Protein AF-A0A9N9GIE4-F1 (afdb_monomer)

Foldseek 3Di:
DWDFPDQDPVQQWTWIWDDDVPGIDIDIWHWDKDWDDDPNHIDIDTDTPDDDDPDDDPVRCVPDDDDDDDPDDDDPPDPDPDDD

Solvent-accessible surface area (back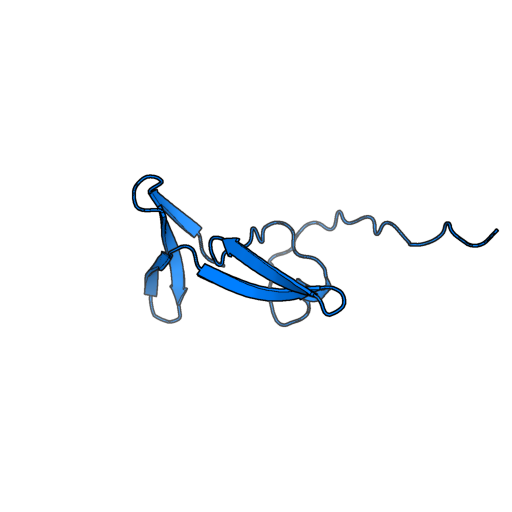bone atoms only — not comparable to full-atom values): 5866 Å² total; per-residue (Å²): 130,66,47,78,76,47,78,43,77,88,79,50,37,33,33,33,37,33,78,51,97,91,50,74,49,78,47,82,44,54,65,41,77,48,74,49,70,57,98,86,41,86,43,74,47,79,41,60,93,70,75,86,71,88,75,66,57,66,87,72,44,72,83,80,62,92,71,76,94,72,82,88,83,75,83,76,86,71,96,81,86,89,86,131

Secondary structure (DSSP, 8-state):
--EEEEEETTTTEEEEEEEETTEEEEEEEE-EEEEEEETTEEEEEEE-S----SS--HHHHTTT--------------------

Structure (mmCIF, N/CA/C/O backbone):
data_AF-A0A9N9GIE4-F1
#
_entry.id   AF-A0A9N9GIE4-F1
#
loop_
_atom_site.group_PDB
_atom_site.id
_atom_site.type_symbol
_atom_site.label_atom_id
_atom_site.label_alt_id
_atom_site.label_comp_id
_atom_site.label_asym_id
_atom_site.label_entity_id
_atom_site.label_seq_id
_atom_site.pdbx_PDB_ins_code
_atom_site.Cartn_x
_atom_site.Cartn_y
_atom_site.Cartn_z
_atom_site.occupancy
_atom_site.B_iso_or_equiv
_atom_site.auth_seq_id
_atom_site.auth_comp_id
_atom_site.auth_asym_id
_atom_site.auth_atom_id
_atom_site.pdbx_PDB_model_num
ATOM 1 N N . MET A 1 1 ? -2.694 -3.475 -11.811 1.00 76.50 1 MET A N 1
ATOM 2 C CA . MET A 1 1 ? -3.200 -2.161 -11.356 1.00 76.50 1 MET A CA 1
ATOM 3 C C . MET A 1 1 ? -4.464 -2.404 -10.554 1.00 76.50 1 MET A C 1
ATOM 5 O O . MET A 1 1 ? -5.272 -3.208 -10.997 1.00 76.50 1 MET A O 1
ATOM 9 N N . GLY A 1 2 ? -4.587 -1.810 -9.368 1.00 83.06 2 GLY A N 1
ATOM 10 C CA . GLY A 1 2 ? -5.750 -1.994 -8.492 1.00 83.06 2 GLY A CA 1
ATOM 11 C C . GLY A 1 2 ? -6.665 -0.775 -8.484 1.00 83.06 2 GLY A C 1
ATOM 12 O O . GLY A 1 2 ? -6.231 0.321 -8.835 1.00 83.06 2 GLY A O 1
ATOM 13 N N . ILE A 1 3 ? -7.910 -0.971 -8.063 1.00 88.25 3 ILE A N 1
ATOM 14 C CA . ILE A 1 3 ? -8.924 0.076 -7.920 1.00 88.25 3 ILE A CA 1
ATOM 15 C C . ILE A 1 3 ? -9.186 0.283 -6.429 1.00 88.25 3 ILE A C 1
ATOM 17 O O . ILE A 1 3 ? -9.273 -0.679 -5.666 1.00 88.25 3 ILE A O 1
ATOM 21 N N . ILE 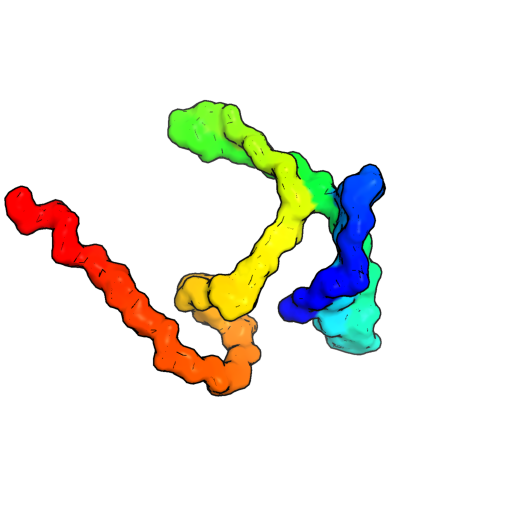A 1 4 ? -9.297 1.541 -6.006 1.00 91.12 4 ILE A N 1
ATOM 22 C CA . ILE A 1 4 ? -9.710 1.878 -4.642 1.00 91.12 4 ILE A CA 1
ATOM 23 C C . ILE A 1 4 ? -11.221 1.678 -4.550 1.00 91.12 4 ILE A C 1
ATOM 25 O O . ILE A 1 4 ? -11.970 2.305 -5.293 1.00 91.12 4 ILE A O 1
ATOM 29 N N . THR A 1 5 ? -11.660 0.808 -3.646 1.00 93.38 5 THR A N 1
ATOM 30 C CA . THR A 1 5 ? -13.078 0.459 -3.474 1.00 93.38 5 THR A CA 1
ATOM 31 C C . THR A 1 5 ? -13.727 1.231 -2.330 1.00 93.38 5 THR A C 1
ATOM 33 O O . THR A 1 5 ? -14.922 1.500 -2.377 1.00 93.38 5 THR A O 1
ATOM 36 N N . ASN A 1 6 ? -12.958 1.612 -1.304 1.00 93.81 6 ASN A N 1
ATOM 37 C CA . ASN A 1 6 ? -13.446 2.407 -0.177 1.00 93.81 6 ASN A CA 1
ATOM 38 C C . ASN A 1 6 ? -12.299 3.177 0.498 1.00 93.81 6 ASN A C 1
ATOM 40 O O . ASN A 1 6 ? -11.169 2.692 0.567 1.00 93.81 6 ASN A O 1
ATOM 44 N N . ILE A 1 7 ? -12.598 4.355 1.043 1.00 91.81 7 ILE A N 1
ATOM 45 C CA . ILE A 1 7 ? -11.681 5.175 1.837 1.00 91.81 7 ILE A CA 1
ATOM 46 C C . ILE A 1 7 ? -12.359 5.492 3.172 1.00 91.81 7 ILE A C 1
ATOM 48 O O . ILE A 1 7 ? -13.290 6.293 3.228 1.00 91.81 7 ILE A O 1
ATOM 52 N N . ASN A 1 8 ? -11.854 4.915 4.263 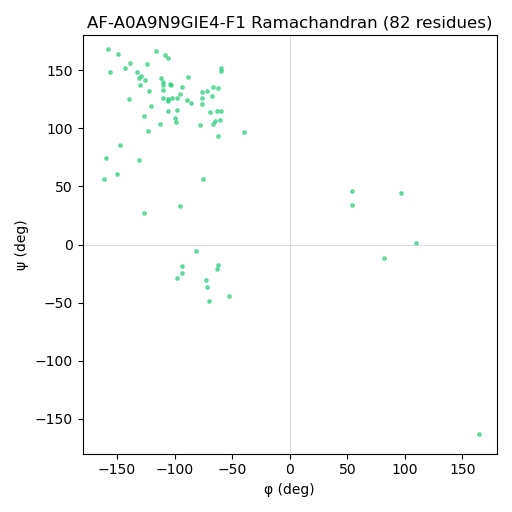1.00 92.31 8 ASN A N 1
ATOM 53 C CA . ASN A 1 8 ? -12.304 5.226 5.614 1.00 92.31 8 ASN A CA 1
ATOM 54 C C . ASN A 1 8 ? -11.339 6.222 6.275 1.00 92.31 8 ASN A C 1
ATOM 56 O O . ASN A 1 8 ? -10.231 5.874 6.697 1.00 92.31 8 ASN A O 1
ATOM 60 N N . LYS A 1 9 ? -11.775 7.482 6.374 1.00 87.62 9 LYS A N 1
ATOM 61 C CA . LYS A 1 9 ? -10.981 8.568 6.964 1.00 87.62 9 LYS A CA 1
ATOM 62 C C . LYS A 1 9 ? -10.866 8.465 8.484 1.00 87.62 9 LYS A C 1
ATOM 64 O O . LYS A 1 9 ? -9.840 8.863 9.022 1.00 87.62 9 LYS A O 1
ATOM 69 N N . GLU A 1 10 ? -11.855 7.915 9.176 1.00 91.69 10 GLU A N 1
ATOM 70 C CA . GLU A 1 10 ? -11.824 7.785 10.639 1.00 91.69 10 GLU A CA 1
ATOM 71 C C . GLU A 1 10 ? -10.794 6.739 11.065 1.00 91.69 10 GLU A C 1
ATOM 73 O O . GLU A 1 10 ? -9.916 7.005 11.880 1.00 91.69 10 GLU A O 1
ATOM 78 N N . LYS A 1 11 ? -10.836 5.566 10.426 1.00 90.25 11 LYS A N 1
ATOM 79 C CA . LYS A 1 11 ? -9.920 4.452 10.704 1.00 90.25 11 LYS A CA 1
ATOM 80 C C . LYS A 1 11 ? -8.564 4.584 10.012 1.00 90.25 11 LYS A C 1
ATOM 82 O O . LYS A 1 11 ? -7.673 3.782 10.270 1.00 90.25 11 LYS A O 1
ATOM 87 N N . GLN A 1 12 ? -8.389 5.597 9.156 1.00 89.88 12 GLN A N 1
ATOM 88 C CA . GLN A 1 12 ? -7.183 5.795 8.342 1.00 89.88 12 GLN A CA 1
ATOM 89 C C . GLN A 1 12 ? -6.845 4.539 7.518 1.00 89.88 12 GLN A C 1
ATOM 91 O O . GLN A 1 12 ? -5.693 4.100 7.456 1.00 89.88 12 GLN A O 1
ATOM 96 N N . GLU A 1 13 ? -7.872 3.975 6.881 1.00 93.44 13 GLU A N 1
ATOM 97 C CA . GLU A 1 13 ? -7.831 2.725 6.123 1.00 93.44 13 GLU A CA 1
ATOM 98 C C . GLU A 1 13 ? -8.354 2.947 4.701 1.00 93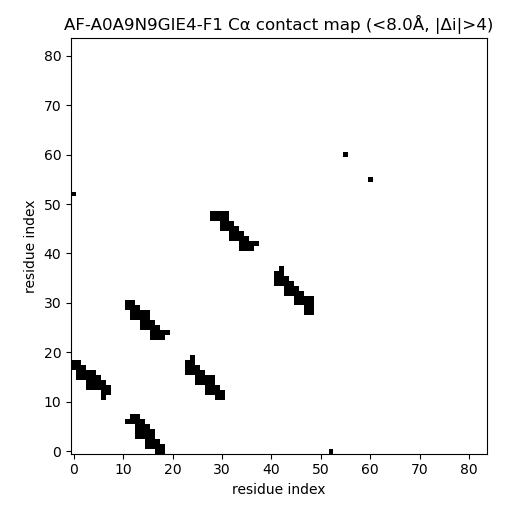.44 13 GLU A C 1
ATOM 100 O O . GLU A 1 13 ? -9.327 3.668 4.477 1.00 93.44 13 GLU A O 1
ATOM 105 N N . ILE A 1 14 ? -7.722 2.299 3.728 1.00 92.94 14 ILE A N 1
ATOM 106 C CA . ILE A 1 14 ? -8.164 2.277 2.332 1.00 92.94 14 ILE A CA 1
ATOM 107 C C . ILE A 1 14 ? -8.375 0.825 1.935 1.00 92.94 14 ILE A C 1
ATOM 109 O O . ILE A 1 14 ? -7.494 0.001 2.160 1.00 92.94 14 ILE A O 1
ATOM 113 N N . ARG A 1 15 ? -9.512 0.509 1.319 1.00 93.62 15 ARG A N 1
ATOM 114 C CA . ARG A 1 15 ? -9.715 -0.781 0.657 1.00 93.62 15 ARG A CA 1
ATOM 115 C C . ARG A 1 15 ? -9.369 -0.671 -0.814 1.00 93.62 15 ARG A C 1
ATOM 117 O O . ARG A 1 15 ? -9.752 0.295 -1.480 1.00 93.62 15 ARG A O 1
ATOM 124 N N . ARG A 1 16 ? -8.642 -1.663 -1.314 1.00 91.62 16 ARG A N 1
ATOM 125 C CA . ARG A 1 16 ? -8.344 -1.799 -2.735 1.00 91.62 16 ARG A CA 1
ATOM 126 C C . ARG A 1 16 ? -8.684 -3.197 -3.209 1.00 91.62 16 ARG A C 1
ATOM 128 O O . ARG A 1 16 ? -8.408 -4.161 -2.507 1.00 91.62 16 ARG A O 1
ATOM 135 N N . ALA A 1 17 ? -9.151 -3.280 -4.444 1.00 92.12 17 ALA A N 1
ATOM 136 C CA . ALA A 1 17 ? -9.285 -4.530 -5.166 1.00 92.12 17 ALA A CA 1
ATOM 137 C C . ALA A 1 17 ? -8.259 -4.594 -6.303 1.00 92.12 17 ALA A C 1
ATOM 139 O O . ALA A 1 17 ? -8.029 -3.596 -6.994 1.00 92.12 17 ALA A O 1
ATOM 140 N N . PHE A 1 18 ? -7.643 -5.750 -6.531 1.00 90.19 18 PHE A N 1
ATOM 141 C CA . PHE A 1 18 ? -6.904 -6.007 -7.768 1.00 90.19 18 PHE A CA 1
ATOM 142 C C . PHE A 1 18 ? -7.073 -7.447 -8.233 1.00 90.19 18 PHE A C 1
ATOM 144 O O . PHE A 1 18 ? -7.299 -8.361 -7.444 1.00 90.19 18 PHE A O 1
ATOM 151 N N . CYS A 1 19 ? -6.971 -7.638 -9.545 1.00 87.50 19 CYS A N 1
ATOM 152 C CA . CYS A 1 19 ? -7.046 -8.961 -10.139 1.00 87.50 19 CYS A CA 1
ATOM 153 C C . CYS A 1 19 ? -5.729 -9.710 -9.925 1.00 87.50 19 CYS A C 1
ATOM 155 O O . CYS A 1 19 ? -4.654 -9.192 -10.240 1.00 87.50 19 CYS A O 1
ATOM 157 N N . ILE A 1 20 ? -5.841 -10.946 -9.455 1.00 88.31 20 ILE A N 1
ATOM 158 C CA . ILE A 1 20 ? -4.767 -11.936 -9.401 1.00 88.31 20 ILE A CA 1
ATOM 159 C C . ILE A 1 20 ? -5.119 -13.112 -10.310 1.00 88.31 20 ILE A C 1
ATOM 161 O O . ILE A 1 20 ? -6.261 -13.268 -10.751 1.00 88.31 20 ILE A O 1
ATOM 165 N N . ARG A 1 21 ? -4.142 -13.975 -10.602 1.00 87.00 21 ARG A N 1
ATOM 166 C CA . ARG A 1 21 ? -4.423 -15.223 -11.316 1.00 87.00 21 ARG A CA 1
ATOM 167 C C . ARG A 1 21 ? -5.319 -16.097 -10.430 1.00 87.00 21 ARG A C 1
ATOM 169 O O . ARG A 1 21 ? -4.843 -16.647 -9.447 1.00 87.00 21 ARG A O 1
ATOM 176 N N . GLY A 1 22 ? -6.599 -16.201 -10.786 1.00 88.19 22 GLY A N 1
ATOM 177 C CA . GLY A 1 22 ? -7.589 -16.998 -10.053 1.00 88.19 22 GLY A CA 1
ATOM 178 C C . GLY A 1 22 ? -8.658 -16.204 -9.296 1.00 88.19 22 GLY A C 1
ATOM 179 O O . GLY A 1 22 ? -9.514 -16.831 -8.684 1.00 88.19 22 GLY A O 1
ATOM 180 N N . GLY A 1 23 ? -8.667 -14.863 -9.345 1.00 91.38 23 GLY A N 1
ATOM 181 C CA . GLY A 1 23 ? -9.750 -14.087 -8.732 1.00 91.38 23 GLY A CA 1
ATOM 182 C C . GLY A 1 23 ? -9.462 -12.600 -8.529 1.00 91.38 23 GLY A C 1
ATOM 183 O O . GLY A 1 23 ? -8.541 -12.030 -9.118 1.00 91.38 23 GLY A O 1
ATOM 184 N N . ILE A 1 24 ? -10.280 -11.979 -7.679 1.00 92.44 24 ILE A N 1
ATOM 185 C CA . ILE A 1 24 ? -10.119 -10.597 -7.221 1.00 92.44 24 ILE A CA 1
ATOM 186 C C . ILE A 1 24 ? -9.732 -10.642 -5.748 1.00 92.44 24 ILE A C 1
ATOM 188 O O . ILE A 1 24 ? -10.436 -11.238 -4.937 1.00 92.44 24 ILE A O 1
ATOM 192 N N . GLU A 1 25 ? -8.626 -9.994 -5.411 1.00 92.44 25 GLU A N 1
ATOM 193 C CA . GLU A 1 25 ? -8.173 -9.842 -4.035 1.00 92.44 25 GLU A CA 1
ATOM 194 C C . GLU A 1 25 ? -8.594 -8.463 -3.507 1.00 92.44 25 GLU A C 1
ATOM 196 O O . GLU A 1 25 ? -8.295 -7.451 -4.147 1.00 92.44 25 GLU A O 1
ATOM 201 N N . ASP A 1 26 ? -9.289 -8.421 -2.362 1.00 92.81 26 ASP A N 1
ATOM 202 C CA . ASP A 1 26 ? -9.636 -7.193 -1.625 1.00 92.81 26 ASP A CA 1
ATOM 203 C C . ASP A 1 26 ? -8.752 -7.070 -0.379 1.00 92.81 26 ASP A C 1
ATOM 205 O O . ASP A 1 26 ? -8.712 -7.963 0.468 1.00 92.81 26 ASP A O 1
ATOM 209 N N . LEU A 1 27 ? -8.039 -5.954 -0.264 1.00 91.50 27 LEU A N 1
ATOM 210 C CA . LEU A 1 27 ? -7.045 -5.714 0.776 1.00 91.50 27 LEU A CA 1
ATOM 211 C C . LEU A 1 27 ? -7.273 -4.372 1.460 1.00 91.50 27 LEU A C 1
ATOM 213 O O . LEU A 1 27 ? -7.473 -3.341 0.812 1.00 91.50 27 LEU A O 1
ATOM 217 N N . VAL A 1 28 ? -7.138 -4.381 2.787 1.00 93.75 28 VAL A N 1
ATOM 218 C CA . VAL A 1 28 ? -7.122 -3.172 3.616 1.00 93.75 28 VAL A CA 1
ATOM 219 C C . VAL A 1 28 ? -5.688 -2.666 3.748 1.00 93.75 28 VAL A C 1
ATOM 221 O O . VAL A 1 28 ? -4.796 -3.376 4.206 1.00 93.75 28 VAL A O 1
ATOM 224 N N . ILE A 1 29 ? -5.473 -1.409 3.382 1.00 91.75 29 ILE A N 1
ATOM 225 C CA . ILE A 1 29 ? -4.198 -0.706 3.470 1.00 91.75 29 ILE A CA 1
ATOM 226 C C . ILE A 1 29 ? -4.278 0.355 4.560 1.00 91.75 29 ILE A C 1
ATOM 228 O O . ILE A 1 29 ? -5.200 1.172 4.595 1.00 91.75 29 ILE A O 1
ATOM 232 N N . LYS A 1 30 ? -3.247 0.387 5.402 1.00 93.06 30 LYS A N 1
ATOM 233 C CA . LYS A 1 30 ? -3.038 1.404 6.435 1.00 93.06 30 LYS A CA 1
ATOM 234 C C . LYS A 1 30 ? -1.880 2.323 6.069 1.00 93.06 30 LYS A C 1
ATOM 236 O O . LYS A 1 30 ? -1.058 2.008 5.206 1.00 93.06 30 LYS A O 1
ATOM 241 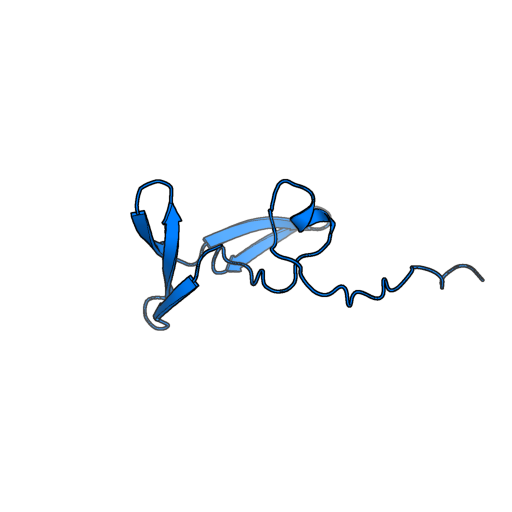N N . LYS A 1 31 ? -1.806 3.474 6.738 1.00 90.38 31 LYS A N 1
ATOM 242 C CA . LYS A 1 31 ? -0.642 4.361 6.635 1.00 90.38 31 LYS A CA 1
ATOM 243 C C . LYS A 1 31 ? 0.610 3.649 7.141 1.00 90.38 31 LYS A C 1
ATOM 245 O O . LYS A 1 31 ? 0.601 3.061 8.217 1.00 90.38 31 LYS A O 1
ATOM 250 N N . HIS A 1 32 ? 1.686 3.778 6.383 1.00 90.25 32 HIS A N 1
ATOM 251 C CA . HIS A 1 32 ? 3.007 3.279 6.720 1.00 90.25 32 HIS A CA 1
ATOM 252 C C . HIS A 1 32 ? 3.945 4.462 6.986 1.00 90.25 32 HIS A C 1
ATOM 254 O O . HIS A 1 32 ? 3.834 5.500 6.325 1.00 90.25 32 HIS A O 1
ATOM 260 N N . ILE A 1 33 ? 4.854 4.315 7.951 1.00 91.75 33 ILE A N 1
ATOM 261 C CA . ILE A 1 33 ? 5.929 5.280 8.204 1.00 91.75 33 ILE A CA 1
ATOM 262 C C . ILE A 1 33 ? 7.184 4.748 7.522 1.00 91.75 33 ILE A C 1
ATOM 264 O O . ILE A 1 33 ? 7.679 3.684 7.870 1.00 91.75 33 ILE A O 1
ATOM 268 N N . SER A 1 34 ? 7.676 5.473 6.525 1.00 90.06 34 SER A N 1
ATOM 269 C CA . SER A 1 34 ? 8.960 5.193 5.887 1.00 90.06 34 SER A CA 1
ATOM 270 C C . SER A 1 34 ? 9.991 6.180 6.416 1.00 90.06 34 SER A C 1
ATOM 272 O O . SER A 1 34 ? 9.757 7.387 6.345 1.00 90.06 34 SER A O 1
ATOM 274 N N . SER A 1 35 ? 11.101 5.663 6.936 1.00 93.12 35 SER A N 1
ATOM 275 C CA . SER A 1 35 ? 12.265 6.445 7.362 1.00 93.12 35 SER A CA 1
ATOM 276 C C . SER A 1 35 ? 13.376 6.307 6.326 1.00 93.12 35 SER A C 1
ATOM 278 O O . SER A 1 35 ? 13.580 5.220 5.786 1.00 93.12 35 SER A O 1
ATOM 280 N N . PHE A 1 36 ? 14.051 7.405 6.009 1.00 93.44 36 PHE A N 1
ATOM 281 C CA . PHE A 1 36 ? 15.100 7.475 4.993 1.00 93.44 36 PHE A CA 1
ATOM 282 C C . PHE A 1 36 ? 16.005 8.682 5.255 1.00 93.44 36 PHE A C 1
ATOM 284 O O . PHE A 1 36 ? 15.669 9.539 6.065 1.00 93.44 36 PHE A O 1
ATOM 291 N N . TYR A 1 37 ? 17.145 8.765 4.572 1.00 95.38 37 TYR A N 1
ATOM 292 C CA . TYR A 1 37 ? 18.068 9.892 4.708 1.00 95.38 37 TYR A CA 1
ATOM 293 C C . TYR A 1 37 ? 17.956 10.840 3.512 1.00 95.38 37 TYR A C 1
ATOM 295 O O . TYR A 1 37 ? 17.891 10.389 2.368 1.00 95.38 37 TYR A O 1
ATOM 303 N N . ILE A 1 38 ? 17.956 12.147 3.770 1.00 92.44 38 ILE A N 1
ATOM 304 C CA . ILE A 1 38 ? 18.086 13.200 2.755 1.00 92.44 38 ILE A CA 1
ATOM 305 C C . ILE A 1 38 ? 19.331 14.004 3.119 1.00 92.44 38 ILE A C 1
ATOM 307 O O . ILE A 1 38 ? 19.391 14.574 4.201 1.00 92.44 38 ILE A O 1
ATOM 311 N N . ASN A 1 39 ? 20.333 14.046 2.237 1.00 94.44 39 ASN A N 1
ATOM 312 C CA . ASN A 1 39 ? 21.607 14.743 2.481 1.00 94.44 39 ASN A CA 1
ATOM 313 C C . ASN A 1 39 ? 22.320 14.315 3.783 1.00 94.44 39 ASN A C 1
ATOM 315 O O . ASN A 1 39 ? 22.956 15.130 4.437 1.00 94.44 39 ASN A O 1
ATOM 319 N N . GLY A 1 40 ? 22.198 13.041 4.172 1.00 92.06 40 GLY A N 1
ATOM 320 C CA . GLY A 1 40 ? 22.773 12.515 5.419 1.00 92.06 40 GLY A CA 1
ATOM 321 C C . GLY A 1 40 ? 21.930 12.770 6.673 1.00 92.06 40 GLY A C 1
ATOM 322 O O . GLY A 1 40 ? 22.161 12.121 7.688 1.00 92.06 40 GLY A O 1
ATOM 323 N N . GLU A 1 41 ? 20.900 13.615 6.590 1.00 92.69 41 GLU A N 1
ATOM 324 C CA . GLU A 1 41 ? 19.963 13.889 7.681 1.00 92.69 41 GLU A CA 1
ATOM 325 C C . GLU A 1 41 ? 18.785 12.913 7.672 1.00 92.69 41 GLU A C 1
ATOM 327 O O . GLU A 1 41 ? 18.289 12.509 6.615 1.00 92.69 41 GLU A O 1
ATOM 332 N N . HIS A 1 42 ? 18.315 12.529 8.859 1.00 94.19 42 HIS A N 1
ATOM 333 C CA . HIS A 1 42 ? 17.211 11.583 8.994 1.00 94.19 42 HIS A CA 1
ATOM 334 C C . HIS A 1 42 ? 15.863 12.252 8.681 1.00 94.19 42 HIS A C 1
ATOM 336 O O . HIS A 1 42 ? 15.467 13.232 9.308 1.00 94.19 42 HIS A O 1
ATOM 342 N N . ALA A 1 43 ? 15.106 11.660 7.762 1.00 93.56 43 ALA A N 1
ATOM 343 C CA . ALA A 1 43 ? 13.770 12.081 7.368 1.00 93.56 43 ALA A CA 1
ATOM 344 C C . ALA A 1 43 ? 12.767 10.931 7.527 1.00 93.56 43 ALA A C 1
ATOM 346 O O . ALA A 1 43 ? 13.107 9.747 7.479 1.00 93.56 43 ALA A O 1
ATOM 347 N N . ASN A 1 44 ? 11.491 11.271 7.705 1.00 93.31 44 ASN A N 1
ATOM 348 C CA . ASN A 1 44 ? 10.420 10.285 7.694 1.00 93.31 44 ASN A CA 1
ATOM 349 C C . ASN A 1 44 ? 9.193 10.793 6.932 1.00 93.31 44 ASN A C 1
ATOM 351 O O . ASN A 1 44 ? 8.977 11.992 6.765 1.00 93.31 44 ASN A O 1
ATOM 355 N N . ARG A 1 45 ? 8.383 9.853 6.443 1.00 91.75 45 ARG A N 1
ATOM 356 C CA . ARG A 1 45 ? 7.115 10.134 5.771 1.00 91.75 45 ARG A CA 1
ATOM 357 C C . ARG A 1 45 ? 6.059 9.129 6.196 1.00 91.75 45 ARG A C 1
ATOM 359 O O . ARG A 1 45 ? 6.231 7.926 6.005 1.00 91.75 45 ARG A O 1
ATOM 366 N N . LYS A 1 46 ? 4.927 9.631 6.695 1.00 91.50 46 LYS A N 1
ATOM 367 C CA . LYS A 1 46 ? 3.730 8.834 6.991 1.00 91.50 46 LYS A CA 1
ATOM 368 C C . LYS A 1 46 ? 2.709 8.979 5.867 1.00 91.50 46 LYS A C 1
ATOM 370 O O . LYS A 1 46 ? 2.078 10.023 5.734 1.00 91.50 46 LYS A O 1
ATOM 375 N N . GLN A 1 47 ? 2.511 7.928 5.080 1.00 90.81 47 GLN A N 1
ATOM 376 C CA . GLN A 1 47 ? 1.573 7.944 3.954 1.00 90.81 47 GLN A CA 1
ATOM 377 C C . GLN A 1 47 ? 0.968 6.565 3.699 1.00 90.81 47 GLN A C 1
ATOM 379 O O . GLN A 1 47 ? 1.491 5.551 4.161 1.00 90.81 47 GLN A O 1
ATOM 384 N N . PHE A 1 48 ? -0.126 6.510 2.942 1.00 88.81 48 PHE A N 1
ATOM 385 C CA . PHE A 1 48 ? -0.574 5.237 2.386 1.00 88.81 48 PHE A CA 1
ATOM 386 C C . PHE A 1 48 ? 0.453 4.751 1.349 1.00 88.81 48 PHE A C 1
ATOM 388 O O . PHE A 1 48 ? 0.907 5.562 0.539 1.00 88.81 48 PHE A O 1
ATOM 395 N N . PRO A 1 49 ? 0.834 3.462 1.344 1.00 86.94 49 PRO A N 1
ATOM 396 C CA . PRO A 1 49 ? 1.739 2.884 0.351 1.00 86.94 49 PRO A CA 1
ATOM 397 C C . PRO A 1 49 ? 1.027 2.673 -1.001 1.00 86.94 49 PRO A C 1
ATOM 399 O O . PRO A 1 49 ? 0.947 1.562 -1.520 1.00 86.94 49 PRO A O 1
ATOM 402 N N . ILE A 1 50 ? 0.462 3.744 -1.559 1.00 85.44 50 ILE A N 1
ATOM 403 C CA . ILE A 1 50 ? -0.233 3.770 -2.849 1.00 85.44 50 ILE A CA 1
ATOM 404 C C . ILE A 1 50 ? 0.269 4.955 -3.672 1.00 85.44 50 ILE A C 1
ATOM 406 O O . ILE A 1 50 ? 0.628 5.994 -3.122 1.00 85.44 50 ILE A O 1
ATOM 410 N N . ILE A 1 51 ? 0.276 4.802 -4.993 1.00 84.19 51 ILE A N 1
ATOM 411 C CA . ILE A 1 51 ? 0.582 5.874 -5.941 1.00 84.19 51 ILE A CA 1
ATOM 412 C C . ILE A 1 51 ? -0.500 5.911 -7.014 1.00 84.19 51 ILE A C 1
ATOM 414 O O . ILE A 1 51 ? -0.998 4.864 -7.435 1.00 84.19 51 ILE A O 1
ATOM 418 N N . VAL A 1 52 ? -0.862 7.113 -7.459 1.00 79.31 52 VAL A N 1
ATOM 419 C CA . VAL A 1 52 ? -1.648 7.264 -8.685 1.00 79.31 52 VAL A CA 1
ATOM 420 C C . VAL A 1 52 ? -0.757 6.825 -9.840 1.00 79.31 52 VAL A C 1
ATOM 422 O O . VAL A 1 52 ? 0.380 7.273 -9.954 1.00 79.31 52 VAL A O 1
ATOM 425 N N . ALA A 1 53 ? -1.265 5.924 -10.670 1.00 77.44 53 ALA A N 1
ATOM 426 C CA . ALA A 1 53 ? -0.511 5.330 -11.769 1.00 77.44 53 ALA A CA 1
ATOM 427 C C . ALA A 1 53 ? -1.255 5.466 -13.112 1.00 77.44 53 ALA A C 1
ATOM 429 O O . ALA A 1 53 ? -1.087 4.648 -14.009 1.00 77.44 53 ALA A O 1
ATOM 430 N N . TYR A 1 54 ? -2.091 6.505 -13.240 1.00 72.00 54 TYR A N 1
ATOM 431 C CA . TYR A 1 54 ? -2.697 6.900 -14.518 1.00 72.00 54 TYR A CA 1
ATOM 432 C C . TYR A 1 54 ? -1.671 7.545 -15.458 1.00 72.00 54 TYR A C 1
ATOM 434 O O . TYR A 1 54 ? -1.698 7.297 -16.658 1.00 72.00 54 TYR A O 1
ATOM 442 N N . ASP A 1 55 ? -0.740 8.319 -14.897 1.00 70.88 55 ASP A N 1
ATOM 443 C CA . ASP A 1 55 ? 0.379 8.902 -15.629 1.00 70.88 55 ASP A CA 1
ATOM 444 C C . ASP A 1 55 ? 1.679 8.261 -15.136 1.00 70.88 5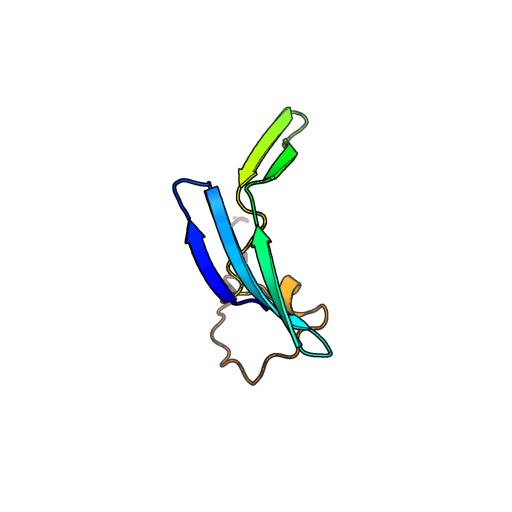5 ASP A C 1
ATOM 446 O O . ASP A 1 55 ? 2.137 8.485 -14.010 1.00 70.88 55 ASP A O 1
ATOM 450 N N . LEU A 1 56 ? 2.208 7.349 -15.947 1.00 73.12 56 LEU A N 1
ATOM 451 C CA . LEU A 1 56 ? 3.437 6.626 -15.663 1.00 73.12 56 LEU A CA 1
ATOM 452 C C . LEU A 1 56 ? 4.541 7.181 -16.551 1.00 73.12 56 LEU A C 1
ATOM 454 O O . LEU A 1 56 ? 4.452 7.163 -17.777 1.00 73.12 56 LEU A O 1
ATOM 458 N N . THR A 1 57 ? 5.631 7.598 -15.919 1.00 76.62 57 THR A N 1
ATOM 459 C CA . THR A 1 57 ? 6.871 7.929 -16.615 1.00 76.62 57 THR A CA 1
ATOM 460 C C . THR A 1 57 ? 7.397 6.719 -17.387 1.00 76.62 57 THR A C 1
ATOM 462 O O . THR A 1 57 ? 7.199 5.572 -16.980 1.00 76.62 57 THR A O 1
ATOM 465 N N . VAL A 1 58 ? 8.133 6.965 -18.476 1.00 70.06 58 VAL A N 1
ATOM 466 C CA . VAL A 1 58 ? 8.684 5.905 -19.342 1.00 70.06 58 VAL A CA 1
ATOM 467 C C . VAL A 1 58 ? 9.476 4.869 -18.530 1.00 70.06 58 VAL A C 1
ATOM 469 O O . VAL A 1 58 ? 9.240 3.673 -18.646 1.00 70.06 58 VAL A O 1
ATOM 472 N N . HIS A 1 59 ? 10.322 5.299 -17.591 1.00 73.38 59 HIS A N 1
ATOM 473 C CA . HIS A 1 59 ? 11.084 4.386 -16.727 1.00 73.38 59 HIS A CA 1
ATOM 474 C C . HIS A 1 59 ? 10.223 3.483 -15.818 1.00 73.38 59 HIS A C 1
ATOM 476 O O . HIS A 1 59 ? 10.718 2.469 -15.337 1.00 73.38 59 HIS A O 1
ATOM 482 N N . LYS A 1 60 ? 8.942 3.809 -15.591 1.00 68.94 60 LYS A N 1
ATOM 483 C CA . LYS A 1 60 ? 7.988 2.975 -14.838 1.00 68.94 60 LYS A CA 1
ATOM 484 C C . LYS A 1 60 ? 7.152 2.053 -15.731 1.00 68.94 60 LYS A C 1
ATOM 486 O O . LYS A 1 60 ? 6.587 1.091 -15.221 1.00 68.94 60 LYS A O 1
ATOM 491 N N . THR A 1 61 ? 7.065 2.320 -17.037 1.00 68.88 61 THR A N 1
ATOM 492 C CA . THR A 1 61 ? 6.361 1.461 -18.011 1.00 68.88 61 THR A CA 1
ATOM 493 C C . THR A 1 61 ? 7.286 0.455 -18.698 1.00 68.88 61 THR A C 1
ATOM 495 O O . THR A 1 61 ? 6.825 -0.610 -19.104 1.00 68.88 61 THR A O 1
ATOM 498 N N . LEU A 1 62 ? 8.590 0.753 -18.772 1.00 59.91 62 LEU A N 1
ATOM 499 C CA . LEU A 1 62 ? 9.608 -0.058 -19.457 1.00 59.91 62 LEU A CA 1
ATOM 500 C C . LEU A 1 62 ? 9.822 -1.463 -18.862 1.00 59.91 62 LEU A C 1
ATOM 502 O O . LEU A 1 62 ? 10.314 -2.346 -19.554 1.00 59.91 62 LEU A O 1
ATOM 506 N N . ALA A 1 63 ? 9.444 -1.694 -17.603 1.00 54.97 63 ALA A N 1
ATOM 507 C CA . ALA A 1 63 ? 9.791 -2.905 -16.859 1.00 54.97 63 ALA A CA 1
ATOM 508 C C . ALA A 1 63 ? 8.719 -4.020 -16.888 1.00 54.97 63 ALA A C 1
ATOM 510 O O . ALA A 1 63 ? 8.615 -4.755 -15.913 1.00 54.97 63 ALA A O 1
ATOM 511 N N . ASN A 1 64 ? 7.960 -4.185 -17.984 1.00 59.16 64 ASN A N 1
ATOM 512 C CA . ASN A 1 64 ? 6.931 -5.235 -18.207 1.00 59.16 64 ASN A CA 1
ATOM 513 C C . ASN A 1 64 ? 5.465 -4.855 -17.9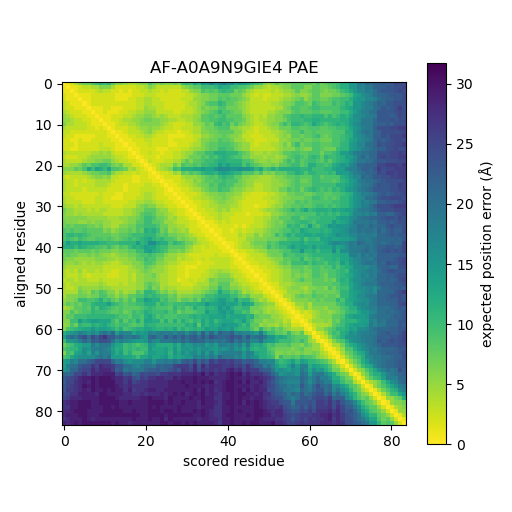16 1.00 59.16 64 ASN A C 1
ATOM 515 O O . ASN A 1 64 ? 4.713 -5.649 -17.345 1.00 59.16 64 ASN A O 1
ATOM 519 N N . ILE A 1 65 ? 5.006 -3.678 -18.348 1.00 67.06 65 ILE A N 1
ATOM 520 C CA . ILE A 1 65 ? 3.565 -3.378 -18.381 1.00 67.06 65 ILE A CA 1
ATOM 521 C C . ILE A 1 65 ? 3.078 -3.419 -19.833 1.00 67.06 65 ILE A C 1
ATOM 523 O O . ILE A 1 65 ? 3.457 -2.581 -20.647 1.00 67.06 65 ILE A O 1
ATOM 527 N N . SER A 1 66 ? 2.205 -4.378 -20.156 1.00 68.62 66 SER A N 1
ATOM 528 C CA . SER A 1 66 ? 1.463 -4.372 -21.422 1.00 68.62 66 SER A CA 1
ATOM 529 C C . SER A 1 66 ? 0.307 -3.379 -21.309 1.00 68.62 66 SER A C 1
ATOM 531 O O . SER A 1 66 ? -0.690 -3.646 -20.635 1.00 68.62 66 SER A O 1
ATOM 533 N N . LEU A 1 67 ? 0.470 -2.200 -21.912 1.00 66.62 67 LEU A N 1
ATOM 534 C CA . LEU A 1 67 ? -0.586 -1.195 -22.014 1.00 66.62 67 LEU A CA 1
ATOM 535 C C . LEU A 1 67 ? -1.306 -1.353 -23.365 1.00 66.62 67 LEU A C 1
ATOM 537 O O . LEU A 1 67 ? -0.636 -1.365 -24.403 1.00 66.62 67 LEU A O 1
ATOM 541 N N . PRO A 1 68 ? -2.651 -1.428 -23.405 1.00 66.44 68 PRO A N 1
ATOM 542 C CA . PRO A 1 68 ? -3.383 -1.263 -24.660 1.00 66.44 68 PRO A CA 1
ATOM 543 C C . PRO A 1 68 ? -3.079 0.129 -25.231 1.00 66.44 68 PRO A C 1
ATOM 545 O O . PRO A 1 68 ? -2.803 1.044 -24.458 1.00 66.44 68 PRO A O 1
ATOM 548 N N . LYS A 1 69 ? -3.091 0.285 -26.568 1.00 59.25 69 LYS A N 1
ATOM 549 C CA . LYS A 1 69 ? -2.667 1.507 -27.290 1.00 59.25 69 LYS A CA 1
ATOM 550 C C . LYS A 1 69 ? -3.110 2.794 -26.572 1.00 59.25 69 LYS A C 1
ATOM 552 O O . LYS A 1 69 ? -4.230 3.264 -26.742 1.00 59.25 69 LYS A O 1
ATOM 557 N N . CYS A 1 70 ? -2.197 3.366 -25.795 1.00 52.72 70 CYS A N 1
ATOM 558 C CA . CYS A 1 70 ? -2.335 4.668 -25.165 1.00 52.72 70 CYS A CA 1
ATOM 559 C C . CYS A 1 70 ? -1.876 5.708 -26.192 1.00 52.72 70 CYS A C 1
ATOM 561 O O . CYS A 1 70 ? -0.764 5.616 -26.721 1.00 52.72 70 CYS A O 1
ATOM 563 N N . GLY A 1 71 ? -2.752 6.651 -26.547 1.00 49.38 71 GLY A N 1
ATOM 564 C CA . GLY A 1 71 ? -2.430 7.715 -27.492 1.00 49.38 71 GLY A CA 1
ATOM 565 C C . GLY A 1 71 ? -1.258 8.540 -26.967 1.00 49.38 71 GLY A C 1
ATOM 566 O O . GLY A 1 71 ? -1.369 9.185 -25.929 1.00 49.38 71 GLY A O 1
ATOM 567 N N . LYS A 1 72 ? -0.122 8.511 -27.670 1.00 45.78 72 LYS A N 1
ATOM 568 C CA . LYS A 1 72 ? 1.062 9.293 -27.308 1.00 45.78 72 LYS A CA 1
ATOM 569 C C . LYS A 1 72 ? 0.717 10.786 -27.334 1.00 45.78 72 LYS A C 1
ATOM 571 O O . LYS A 1 72 ? 0.60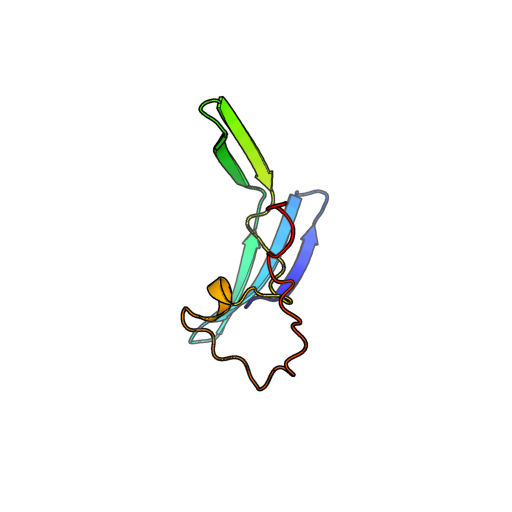5 11.373 -28.405 1.00 45.78 72 LYS A O 1
ATOM 576 N N . LYS A 1 73 ? 0.600 11.408 -26.163 1.00 41.47 73 LYS A N 1
ATOM 577 C CA . LYS A 1 73 ? 0.763 12.857 -25.982 1.00 41.47 73 LYS A CA 1
ATOM 578 C C . LYS A 1 73 ? 1.719 13.093 -24.820 1.00 41.47 73 LYS A C 1
ATOM 580 O O . LYS A 1 73 ? 1.309 13.458 -23.730 1.00 41.47 73 LYS A O 1
ATOM 585 N N . GLY A 1 74 ? 2.997 12.823 -25.062 1.00 41.03 74 GLY A N 1
ATOM 586 C CA . GLY A 1 74 ? 4.083 13.242 -24.186 1.00 41.03 74 GLY A CA 1
ATOM 587 C C . GLY A 1 74 ? 5.063 14.064 -25.007 1.00 41.03 74 GLY A C 1
ATOM 588 O O . GLY A 1 74 ? 5.870 13.492 -25.734 1.00 41.03 74 GLY A O 1
ATOM 589 N N . GLN A 1 75 ? 4.956 15.392 -24.932 1.00 32.88 75 GLN A N 1
ATOM 590 C CA . GLN A 1 75 ? 6.087 16.267 -25.222 1.00 32.88 75 GLN A CA 1
ATOM 591 C C . GLN A 1 75 ? 7.087 16.053 -24.086 1.00 32.88 75 GLN A C 1
ATOM 593 O O . GLN A 1 75 ? 6.787 16.329 -22.926 1.00 32.88 75 GLN A O 1
ATOM 598 N N . ALA A 1 76 ? 8.247 15.497 -24.418 1.00 37.81 76 ALA A N 1
ATOM 599 C CA . ALA A 1 76 ? 9.402 15.573 -23.547 1.00 37.81 76 ALA A CA 1
ATOM 600 C C . ALA A 1 76 ? 9.776 17.058 -23.426 1.00 37.81 76 ALA A C 1
ATOM 602 O O . ALA A 1 76 ? 10.133 17.680 -24.425 1.00 37.81 76 ALA A O 1
ATOM 603 N N . TYR A 1 77 ? 9.656 17.630 -22.229 1.00 37.22 77 TYR A N 1
ATOM 604 C CA . TYR A 1 77 ? 10.396 18.843 -21.899 1.00 37.22 77 TYR A CA 1
ATOM 605 C C . TYR A 1 77 ? 11.869 18.438 -21.867 1.00 37.22 77 TYR A C 1
ATOM 607 O O . TYR A 1 77 ? 12.295 17.705 -20.977 1.00 37.22 77 TYR A O 1
ATOM 615 N N . GLY A 1 78 ? 12.587 18.800 -22.929 1.00 36.25 78 GLY A N 1
ATOM 616 C CA . GLY A 1 78 ? 14.025 18.621 -23.029 1.00 36.25 78 GLY A CA 1
ATOM 617 C C . GLY A 1 78 ? 14.735 19.599 -22.102 1.00 36.25 78 GLY A C 1
ATOM 618 O O . GLY A 1 78 ? 14.423 20.789 -22.091 1.00 36.25 78 GLY A O 1
ATOM 619 N N . ASP A 1 79 ? 15.680 19.066 -21.336 1.00 40.38 79 ASP A N 1
ATOM 620 C CA . ASP A 1 79 ? 16.719 19.815 -20.642 1.00 40.38 79 ASP A CA 1
ATOM 621 C C . ASP A 1 79 ? 17.600 20.533 -21.676 1.00 40.38 79 ASP A C 1
ATOM 623 O O . ASP A 1 79 ? 18.550 19.954 -22.200 1.00 40.38 79 ASP A O 1
ATOM 627 N N . GLU A 1 80 ? 17.297 21.789 -21.996 1.00 45.81 80 GLU A N 1
ATOM 628 C CA . GLU A 1 80 ? 18.204 22.639 -22.773 1.00 45.81 80 GLU A CA 1
ATOM 629 C C . GLU A 1 80 ? 18.045 24.117 -22.400 1.00 45.81 80 GLU A C 1
ATOM 631 O O . GLU A 1 80 ? 17.689 24.945 -23.225 1.00 45.81 80 GLU A O 1
ATOM 636 N N . GLU A 1 81 ? 18.303 24.471 -21.138 1.00 44.72 81 GLU A N 1
ATOM 637 C CA . GLU A 1 81 ? 18.611 25.862 -20.774 1.00 44.72 81 GLU A CA 1
ATOM 638 C C . GLU A 1 81 ? 19.349 25.939 -19.427 1.00 44.72 81 GLU A C 1
ATOM 640 O O . GLU A 1 81 ? 18.780 26.304 -18.407 1.00 44.72 81 GLU A O 1
ATOM 645 N N . LEU A 1 82 ? 20.638 25.572 -19.393 1.00 44.06 82 LEU A N 1
ATOM 646 C CA . LEU A 1 82 ? 21.579 26.138 -18.408 1.00 44.06 82 LEU A CA 1
ATOM 647 C C . LEU A 1 82 ? 23.050 25.951 -18.826 1.00 44.06 82 LEU A C 1
ATOM 649 O O . LEU A 1 82 ? 23.861 25.373 -18.109 1.00 44.06 82 LEU A O 1
ATOM 653 N N . ARG A 1 83 ? 23.408 26.434 -20.019 1.00 41.12 83 ARG A N 1
ATOM 654 C CA . ARG A 1 83 ? 24.795 26.783 -20.373 1.00 41.12 83 ARG A CA 1
ATOM 655 C C . ARG A 1 83 ? 24.784 27.962 -21.344 1.0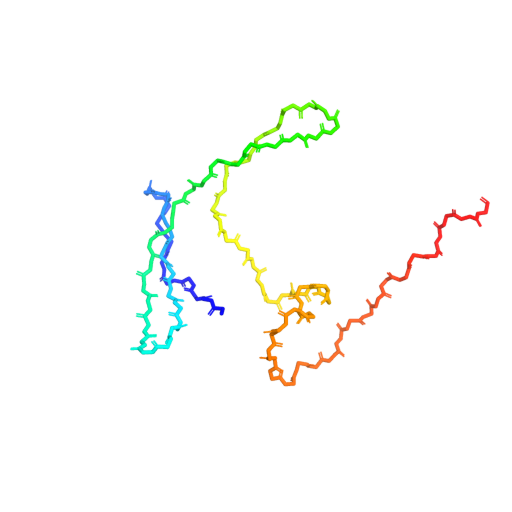0 41.12 83 ARG A C 1
ATOM 657 O O . ARG A 1 83 ? 24.817 27.776 -22.557 1.00 41.12 83 ARG A O 1
ATOM 664 N N . LYS A 1 84 ? 24.729 29.167 -20.788 1.00 41.12 84 LYS A N 1
ATOM 665 C CA . LYS A 1 84 ? 25.312 30.376 -21.371 1.00 41.12 84 LYS A CA 1
ATOM 666 C C . LYS A 1 84 ? 26.086 31.082 -20.274 1.00 41.12 84 LYS A C 1
ATOM 668 O O . LYS A 1 84 ? 25.574 31.073 -19.133 1.00 41.12 84 LYS A O 1
#

Nearest PDB structures (foldseek):
  7pkw-assembly1_A  TM=2.817E-01  e=5.547E-01  Streptococcus thermophilus
  6stj-assembly1_H  TM=3.814E-01  e=2.312E+00  saltans group
  7uic-assembly1_n  TM=3.586E-01  e=3.113E+00  Saccharomyces cerevisiae S288C

Organism: NCBI:txid1213867

Radius of gyration: 18.31 Å; Cα contacts (8 Å, |Δi|>4): 84; chains: 1; bounding box: 39×47×38 Å

Mean predicted aligned error: 11.76 Å

pLDDT: mean 77.32, std 19.19, range [32.88, 95.38]

Sequence (84 aa):
MGIITNINKEKQEIRRAFCIRGGIEDLVIKKHISSFYINGEHANRKQFPIIVAYDLTVHKTLANISLPKCGKKGQAYGDEELRK